Protein AF-S7XID0-F1 (afdb_monomer)

Structure (mmCIF, N/CA/C/O backbone):
data_AF-S7XID0-F1
#
_entry.id   AF-S7XID0-F1
#
loop_
_atom_site.group_PDB
_atom_site.id
_atom_site.type_symbol
_atom_site.label_atom_id
_atom_site.label_alt_id
_atom_site.label_comp_id
_atom_site.label_asym_id
_atom_site.label_entity_id
_atom_site.label_seq_id
_atom_site.pdbx_PDB_ins_code
_atom_site.Cartn_x
_atom_site.Cartn_y
_atom_site.Cartn_z
_atom_site.occupancy
_atom_site.B_iso_or_equiv
_atom_site.auth_seq_id
_atom_site.auth_comp_id
_atom_site.auth_asym_id
_atom_site.auth_atom_id
_atom_site.pdbx_PDB_model_num
ATOM 1 N N . MET A 1 1 ? 42.075 35.039 -41.424 1.00 35.56 1 MET A N 1
ATOM 2 C CA . MET A 1 1 ? 41.811 33.817 -42.216 1.00 35.56 1 MET A CA 1
ATOM 3 C C . MET A 1 1 ? 42.740 32.713 -41.733 1.00 35.56 1 MET A C 1
ATOM 5 O O . MET A 1 1 ? 43.885 32.978 -41.406 1.00 35.56 1 MET A O 1
ATOM 9 N N . THR A 1 2 ? 42.174 31.525 -41.576 1.00 34.19 2 THR A N 1
ATOM 10 C CA . THR A 1 2 ? 42.596 30.349 -40.798 1.00 34.19 2 THR A CA 1
ATOM 11 C C . THR A 1 2 ? 44.026 29.846 -41.037 1.00 34.19 2 THR A C 1
ATOM 13 O O . THR A 1 2 ? 44.389 29.474 -42.152 1.00 34.19 2 THR A O 1
ATOM 16 N N . ILE A 1 3 ? 44.797 29.725 -39.951 1.00 37.00 3 ILE A N 1
ATOM 17 C CA . ILE A 1 3 ? 46.069 28.993 -39.910 1.00 37.00 3 ILE A CA 1
ATOM 18 C C . ILE A 1 3 ? 45.738 27.494 -39.869 1.00 37.00 3 ILE A C 1
ATOM 20 O O . ILE A 1 3 ? 45.161 26.999 -38.902 1.00 37.00 3 ILE A O 1
ATOM 24 N N . LYS A 1 4 ? 46.074 26.762 -40.937 1.00 39.66 4 LYS A N 1
ATOM 25 C CA . LYS A 1 4 ? 45.978 25.295 -40.982 1.00 39.66 4 LYS A CA 1
ATOM 26 C C . LYS A 1 4 ? 47.056 24.700 -40.077 1.00 39.66 4 LYS A C 1
ATOM 28 O O . LYS A 1 4 ? 48.211 24.605 -40.488 1.00 39.66 4 LYS A O 1
ATOM 33 N N . ILE A 1 5 ? 46.689 24.265 -38.873 1.00 42.84 5 ILE A N 1
ATOM 34 C CA . ILE A 1 5 ? 47.606 23.487 -38.037 1.00 42.84 5 ILE A CA 1
ATOM 35 C C . ILE A 1 5 ? 47.526 22.024 -38.471 1.00 42.84 5 ILE A C 1
ATOM 37 O O . ILE A 1 5 ? 46.534 21.323 -38.286 1.00 42.84 5 ILE A O 1
ATOM 41 N N . LYS A 1 6 ? 48.598 21.598 -39.134 1.00 47.31 6 LYS A N 1
ATOM 42 C CA . LYS A 1 6 ? 48.844 20.243 -39.612 1.00 47.31 6 LYS A CA 1
ATOM 43 C C . LYS A 1 6 ? 49.297 19.411 -38.412 1.00 47.31 6 LYS A C 1
ATOM 45 O O . LYS A 1 6 ? 50.489 19.364 -38.123 1.00 47.31 6 LYS A O 1
ATOM 50 N N . TYR A 1 7 ? 48.375 18.763 -37.705 1.00 41.59 7 TYR A N 1
ATOM 51 C CA . TYR A 1 7 ? 48.766 17.800 -36.673 1.00 41.59 7 TYR A CA 1
ATOM 52 C C . TYR A 1 7 ? 49.198 16.496 -37.342 1.00 41.59 7 TYR A C 1
ATOM 54 O O . TYR A 1 7 ? 48.435 15.562 -37.563 1.00 41.59 7 TYR A O 1
ATOM 62 N N . LYS A 1 8 ? 50.466 16.514 -37.745 1.00 44.22 8 LYS A N 1
ATOM 63 C CA . LYS A 1 8 ? 51.297 15.357 -38.044 1.00 44.22 8 LYS A CA 1
ATOM 64 C C . LYS A 1 8 ? 51.353 14.504 -36.773 1.00 44.22 8 LYS A C 1
ATOM 66 O O . LYS A 1 8 ? 51.593 15.055 -35.703 1.00 44.22 8 LYS A O 1
ATOM 71 N N . ASN A 1 9 ? 51.124 13.200 -36.923 1.00 48.78 9 ASN A N 1
ATOM 72 C CA . ASN A 1 9 ? 51.322 12.149 -35.922 1.00 48.78 9 ASN A CA 1
ATOM 73 C C . ASN A 1 9 ? 52.368 12.523 -34.861 1.00 48.78 9 ASN A C 1
ATOM 75 O O . ASN A 1 9 ? 53.567 12.476 -35.132 1.00 48.78 9 ASN A O 1
ATOM 79 N N . LEU A 1 10 ? 51.905 12.865 -33.661 1.00 40.12 10 LEU A N 1
ATOM 80 C CA . LEU A 1 10 ? 52.737 12.925 -32.473 1.00 40.12 10 LEU A CA 1
ATOM 81 C C . LEU A 1 10 ? 52.089 12.007 -31.445 1.00 40.12 10 LEU A C 1
ATOM 83 O O . LEU A 1 10 ? 50.978 12.248 -30.978 1.00 40.12 10 LEU A O 1
ATOM 87 N N . LEU A 1 11 ? 52.784 10.905 -31.189 1.00 49.25 11 LEU A N 1
ATOM 88 C CA . LEU A 1 11 ? 52.483 9.910 -30.176 1.00 49.25 11 LEU A CA 1
ATOM 89 C C . LEU A 1 11 ? 52.381 10.605 -28.811 1.00 49.25 11 LEU A C 1
ATOM 91 O O . LEU A 1 11 ? 53.391 10.831 -28.152 1.00 49.25 11 LEU A O 1
ATOM 95 N N . LEU A 1 12 ? 51.167 10.937 -28.374 1.00 38.25 12 LEU A N 1
ATOM 96 C CA . LEU A 1 12 ? 50.888 11.119 -26.955 1.00 38.25 12 LEU A CA 1
ATOM 97 C C . LEU A 1 12 ? 50.538 9.740 -26.395 1.00 38.25 12 LEU A C 1
ATOM 99 O O . LEU A 1 12 ? 49.384 9.325 -26.382 1.00 38.25 12 LEU A O 1
ATOM 103 N N . SER A 1 13 ? 51.561 9.009 -25.955 1.00 48.44 13 SER A N 1
ATOM 104 C CA . SER A 1 13 ? 51.388 7.868 -25.061 1.00 48.44 13 SER A CA 1
ATOM 105 C C . SER A 1 13 ? 51.033 8.395 -23.669 1.00 48.44 13 SER A C 1
ATOM 107 O O . SER A 1 13 ? 51.881 8.468 -22.779 1.00 48.44 13 SER A O 1
ATOM 109 N N . THR A 1 14 ? 49.785 8.813 -23.472 1.00 43.38 14 THR A N 1
ATOM 110 C CA . THR A 1 14 ? 49.234 8.926 -22.123 1.00 43.38 14 THR A CA 1
ATOM 111 C C . THR A 1 14 ? 48.776 7.523 -21.699 1.00 43.38 14 THR A C 1
ATOM 113 O O . THR A 1 14 ? 48.067 6.849 -22.449 1.00 43.38 14 THR A O 1
ATOM 116 N N . PRO A 1 15 ? 49.172 7.022 -20.514 1.00 48.84 15 PRO A N 1
ATOM 117 C CA . PRO A 1 15 ? 48.877 5.659 -20.043 1.00 48.84 15 PRO A CA 1
ATOM 118 C C . PRO A 1 15 ? 47.400 5.452 -19.646 1.00 48.84 15 PRO A C 1
ATOM 120 O O . PRO A 1 15 ? 47.083 4.633 -18.788 1.00 48.84 15 PRO A O 1
ATOM 123 N N . MET A 1 16 ? 46.484 6.210 -20.250 1.00 48.53 16 MET A N 1
ATOM 124 C CA . MET A 1 16 ? 45.072 6.278 -19.882 1.00 48.53 16 MET A CA 1
ATOM 125 C C . MET A 1 16 ? 44.129 5.988 -21.061 1.00 48.53 16 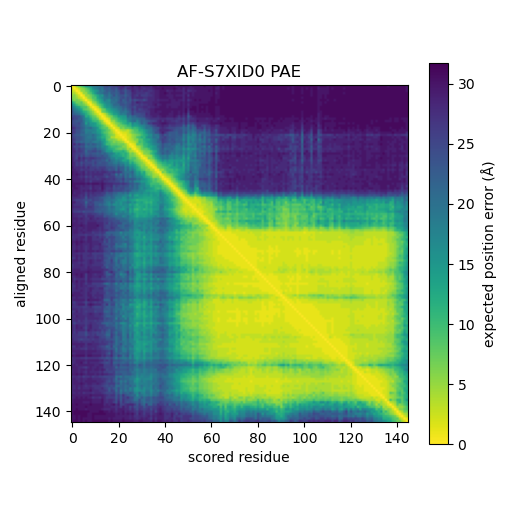MET A C 1
ATOM 127 O O . MET A 1 16 ? 42.954 6.318 -20.982 1.00 48.53 16 MET A O 1
ATOM 131 N N . ASP A 1 17 ? 44.613 5.348 -22.132 1.00 52.75 17 ASP A N 1
ATOM 132 C CA . ASP A 1 17 ? 43.786 5.029 -23.315 1.00 52.75 17 ASP A CA 1
ATOM 133 C C . ASP A 1 17 ? 43.552 3.521 -23.546 1.00 52.75 17 ASP A C 1
ATOM 135 O O . ASP A 1 17 ? 42.817 3.101 -24.441 1.00 52.75 17 ASP A O 1
ATOM 139 N N . LEU A 1 18 ? 44.111 2.658 -22.690 1.00 51.97 18 LEU A N 1
ATOM 140 C CA . LEU A 1 18 ? 43.911 1.207 -22.801 1.00 51.97 18 LEU A CA 1
ATOM 141 C C . LEU A 1 18 ? 42.522 0.749 -22.322 1.00 51.97 18 LEU A C 1
ATOM 143 O O . LEU A 1 18 ? 42.039 -0.309 -22.728 1.00 51.97 18 LEU A O 1
ATOM 147 N N . ASN A 1 19 ? 41.860 1.545 -21.478 1.00 52.88 19 ASN A N 1
ATOM 148 C CA . ASN A 1 19 ? 40.625 1.139 -20.805 1.00 52.88 19 ASN A CA 1
ATOM 149 C C . ASN A 1 19 ? 39.350 1.469 -21.605 1.00 52.88 19 ASN A C 1
ATOM 151 O O . ASN A 1 19 ? 38.291 0.912 -21.332 1.00 52.88 19 ASN A O 1
ATOM 155 N N . LEU A 1 20 ? 39.438 2.309 -22.645 1.00 51.81 20 LEU A N 1
ATOM 156 C CA . LEU A 1 20 ? 38.294 2.589 -23.521 1.00 51.81 20 LEU A CA 1
ATOM 157 C C . LEU A 1 20 ? 38.203 1.600 -24.692 1.00 51.81 20 LEU A C 1
ATOM 159 O O . LEU A 1 20 ? 37.106 1.202 -25.074 1.00 51.81 20 LEU A O 1
ATOM 163 N N . SER A 1 21 ? 39.342 1.121 -25.203 1.00 55.72 21 SER A N 1
ATOM 164 C CA . SER A 1 21 ? 39.412 0.050 -26.214 1.00 55.72 21 SER A CA 1
ATOM 165 C C . SER A 1 21 ? 38.659 -1.210 -25.773 1.00 55.72 21 SER A C 1
ATOM 167 O O . SER A 1 21 ? 37.920 -1.801 -26.559 1.00 55.72 21 SER A O 1
ATOM 169 N N . HIS A 1 22 ? 38.780 -1.585 -24.496 1.00 54.94 22 HIS A N 1
ATOM 170 C CA . HIS A 1 22 ? 38.050 -2.711 -23.913 1.00 54.94 22 HIS A CA 1
ATOM 171 C C . HIS A 1 22 ? 36.523 -2.491 -23.930 1.00 54.94 22 HIS A C 1
ATOM 173 O O . HIS A 1 22 ? 35.777 -3.383 -24.333 1.00 54.94 22 HIS A O 1
ATOM 179 N N . TYR A 1 23 ? 36.057 -1.284 -23.586 1.00 53.09 23 TYR A N 1
ATOM 180 C CA . TYR A 1 23 ? 34.632 -0.925 -23.606 1.00 53.09 23 TYR A CA 1
ATOM 181 C C . TYR A 1 23 ? 34.064 -0.753 -25.025 1.00 53.09 23 TYR A C 1
ATOM 183 O O . TYR A 1 23 ? 32.916 -1.120 -25.268 1.00 53.09 23 TYR A O 1
ATOM 191 N N . LEU A 1 24 ? 34.862 -0.269 -25.982 1.00 55.06 24 LEU A N 1
ATOM 192 C CA . LEU A 1 24 ? 34.477 -0.132 -27.394 1.00 55.06 24 LEU A CA 1
ATOM 193 C C . LEU A 1 24 ? 34.487 -1.469 -28.158 1.00 55.06 24 LEU A C 1
ATOM 195 O O . LEU A 1 24 ? 33.776 -1.608 -29.152 1.00 55.06 24 LEU A O 1
ATOM 199 N N . LYS A 1 25 ? 35.249 -2.467 -27.687 1.00 53.44 25 LYS A N 1
ATOM 200 C CA . LYS A 1 25 ? 35.236 -3.855 -28.192 1.00 53.44 25 LYS A CA 1
ATOM 201 C C . LYS A 1 25 ? 34.111 -4.709 -27.606 1.00 53.44 25 LYS A C 1
ATOM 203 O O . LYS A 1 25 ? 33.918 -5.838 -28.053 1.00 53.44 25 LYS A O 1
ATOM 208 N N . ASN A 1 26 ? 33.362 -4.200 -26.626 1.00 55.38 26 ASN A N 1
ATOM 209 C CA . ASN A 1 26 ? 32.192 -4.895 -26.113 1.00 55.38 26 ASN A CA 1
ATOM 210 C C . ASN A 1 26 ? 31.130 -4.966 -27.220 1.00 55.38 26 ASN A C 1
ATOM 212 O O . ASN A 1 26 ? 30.473 -3.972 -27.533 1.00 55.38 26 ASN A O 1
ATOM 216 N N . SER A 1 27 ? 30.938 -6.156 -27.789 1.00 55.62 27 SER A N 1
ATOM 217 C CA . SER A 1 27 ? 29.922 -6.432 -28.812 1.00 55.62 27 SER A CA 1
ATOM 218 C C . SER A 1 27 ? 28.496 -6.093 -28.352 1.00 55.62 27 SER A C 1
ATOM 220 O O . SER A 1 27 ? 27.613 -5.888 -29.185 1.00 55.62 27 SER A O 1
ATOM 222 N N . ASN A 1 28 ? 28.274 -5.970 -27.035 1.00 50.19 28 ASN A N 1
ATOM 223 C CA . ASN A 1 28 ? 27.007 -5.540 -26.447 1.00 50.19 28 ASN A CA 1
ATOM 224 C C . ASN A 1 28 ? 26.814 -4.012 -26.427 1.00 50.19 28 ASN A C 1
ATOM 226 O O . ASN A 1 28 ? 25.688 -3.555 -26.249 1.00 50.19 28 ASN A O 1
ATOM 230 N N . PHE A 1 29 ? 27.870 -3.207 -26.598 1.00 52.50 29 PHE A N 1
ATOM 231 C CA . PHE A 1 29 ? 27.779 -1.739 -26.573 1.00 52.50 29 PHE A CA 1
ATOM 232 C C . PHE A 1 29 ? 27.387 -1.154 -27.943 1.00 52.50 29 PHE A C 1
ATOM 234 O O . PHE A 1 29 ? 26.818 -0.067 -28.024 1.00 52.50 29 PHE A O 1
ATOM 241 N N . SER A 1 30 ? 27.641 -1.887 -29.032 1.00 50.88 30 SER A N 1
ATOM 242 C CA . SER A 1 30 ? 27.557 -1.385 -30.412 1.00 50.88 30 SER A CA 1
ATOM 243 C C . SER A 1 30 ? 26.382 -1.907 -31.254 1.00 50.88 30 SER A C 1
ATOM 245 O O . SER A 1 30 ? 26.285 -1.563 -32.430 1.00 50.88 30 SER A O 1
ATOM 247 N N . LYS A 1 31 ? 25.402 -2.622 -30.684 1.00 51.78 31 LYS A N 1
ATOM 248 C CA . LYS A 1 31 ? 24.157 -2.984 -31.397 1.00 51.78 31 LYS A CA 1
ATOM 249 C C . LYS A 1 31 ? 22.944 -2.160 -30.950 1.00 51.78 31 LYS A C 1
ATOM 251 O O . LYS A 1 31 ? 21.886 -2.700 -30.647 1.00 51.78 31 LYS A O 1
ATOM 256 N N . ARG A 1 32 ? 23.020 -0.825 -31.023 1.00 47.12 32 ARG A N 1
ATOM 257 C CA . ARG A 1 32 ? 21.813 -0.080 -31.426 1.00 47.12 32 ARG A CA 1
ATOM 258 C C . ARG A 1 32 ? 21.692 -0.320 -32.923 1.00 47.12 32 ARG A C 1
ATOM 260 O O . ARG A 1 32 ? 22.316 0.409 -33.688 1.00 47.12 32 ARG A O 1
ATOM 267 N N . ILE A 1 33 ? 21.003 -1.395 -33.321 1.00 51.22 33 ILE A N 1
ATOM 268 C CA . ILE A 1 33 ? 20.793 -1.732 -34.733 1.00 51.22 33 ILE A CA 1
ATOM 269 C C . ILE A 1 33 ? 20.333 -0.453 -35.431 1.00 51.22 33 ILE A C 1
ATOM 271 O O . ILE A 1 33 ? 19.251 0.075 -35.163 1.00 51.22 33 ILE A O 1
ATOM 275 N N . LYS A 1 34 ? 21.203 0.109 -36.277 1.00 46.28 34 LYS A N 1
ATOM 276 C CA . LYS A 1 34 ? 20.775 1.113 -37.242 1.00 46.28 34 LYS A CA 1
ATOM 277 C C . LYS A 1 34 ? 19.706 0.395 -38.052 1.00 46.28 34 LYS A C 1
ATOM 279 O O . LYS A 1 34 ? 20.036 -0.595 -38.696 1.00 46.28 34 LYS A O 1
ATOM 284 N N . LYS A 1 35 ? 18.449 0.846 -37.983 1.00 47.91 35 LYS A N 1
ATOM 285 C CA . LYS A 1 35 ? 17.414 0.455 -38.948 1.00 47.91 35 LYS A CA 1
ATOM 286 C C . LYS A 1 35 ? 17.987 0.741 -40.337 1.00 47.91 35 LYS A C 1
ATOM 288 O O . LYS A 1 35 ? 17.944 1.881 -40.790 1.00 47.91 35 LYS A O 1
ATOM 293 N N . LYS A 1 36 ? 18.599 -0.252 -40.977 1.00 45.28 36 LYS A N 1
ATOM 294 C CA . LYS A 1 36 ? 18.904 -0.192 -42.398 1.00 45.28 36 LYS A CA 1
ATOM 295 C C . LYS A 1 36 ? 17.592 -0.527 -43.091 1.00 45.28 36 LYS A C 1
ATOM 297 O O . LYS A 1 36 ? 17.101 -1.641 -42.956 1.00 45.28 36 LYS A O 1
ATOM 302 N N . LYS A 1 37 ? 17.000 0.460 -43.765 1.00 43.44 37 LYS A N 1
ATOM 303 C CA . LYS A 1 37 ? 16.077 0.167 -44.862 1.00 43.44 37 LYS A CA 1
ATOM 304 C C . LYS A 1 37 ? 16.923 -0.482 -45.957 1.00 43.44 37 LYS A C 1
ATOM 306 O O . LYS A 1 37 ? 17.925 0.104 -46.357 1.00 43.44 37 LYS A O 1
ATOM 311 N N . SER A 1 38 ? 16.561 -1.687 -46.367 1.00 51.59 38 SER A N 1
ATOM 312 C CA . SER A 1 38 ? 16.893 -2.211 -47.690 1.00 51.59 38 SER A CA 1
ATOM 313 C C . SER A 1 38 ? 16.252 -1.300 -48.744 1.00 51.59 38 SER A C 1
ATOM 315 O O . SER A 1 38 ? 15.188 -0.720 -48.504 1.00 51.59 38 SER A O 1
ATOM 317 N N . GLU A 1 39 ? 16.920 -1.132 -49.881 1.00 59.31 39 GLU A N 1
ATOM 318 C CA . GLU A 1 39 ? 16.455 -0.279 -50.984 1.00 59.31 39 GLU A CA 1
ATOM 319 C C . GLU A 1 39 ? 15.164 -0.832 -51.627 1.00 59.31 39 GLU A C 1
ATOM 321 O O . GLU A 1 39 ? 14.356 -0.058 -52.129 1.00 59.31 39 GLU A O 1
ATOM 326 N N . ASP A 1 40 ? 14.887 -2.129 -51.443 1.00 63.09 40 ASP A N 1
ATOM 327 C CA . ASP A 1 40 ? 13.746 -2.846 -52.032 1.00 63.09 40 ASP A CA 1
ATOM 328 C C . ASP A 1 40 ? 12.529 -2.999 -51.096 1.00 63.09 40 ASP A C 1
ATOM 330 O O . ASP A 1 40 ? 11.560 -3.682 -51.415 1.00 63.09 40 ASP A O 1
ATOM 334 N N . GLY A 1 41 ? 12.550 -2.390 -49.905 1.00 57.12 41 GLY A N 1
ATOM 335 C CA . GLY A 1 41 ? 11.407 -2.395 -48.979 1.00 57.12 41 GLY A CA 1
ATOM 336 C C . GLY A 1 41 ? 11.116 -3.724 -48.263 1.00 57.12 41 GLY A C 1
ATOM 337 O O . GLY A 1 41 ? 10.278 -3.740 -47.357 1.00 57.12 41 GLY A O 1
ATOM 338 N N . GLU A 1 42 ? 11.819 -4.814 -48.580 1.00 57.44 42 GLU A N 1
ATOM 339 C CA . GLU A 1 42 ? 11.674 -6.081 -47.861 1.00 57.44 42 GLU A CA 1
ATOM 340 C C . GLU A 1 42 ? 12.343 -6.039 -46.483 1.00 57.44 42 GLU A C 1
ATOM 342 O O . GLU A 1 42 ? 13.531 -5.743 -46.318 1.00 57.44 42 GLU A O 1
ATOM 347 N N . ARG A 1 43 ? 11.547 -6.348 -45.459 1.00 52.38 43 ARG A N 1
ATOM 348 C CA . ARG A 1 43 ? 11.962 -6.391 -44.059 1.00 52.38 43 ARG A CA 1
ATOM 349 C C . ARG A 1 43 ? 12.853 -7.615 -43.836 1.00 52.38 43 ARG A C 1
ATOM 351 O O . ARG A 1 43 ? 12.344 -8.727 -43.7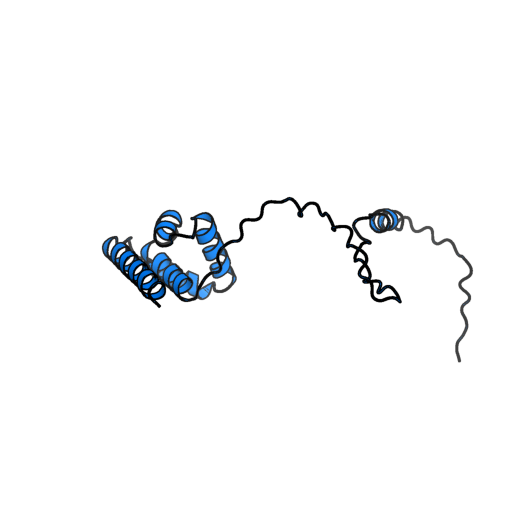36 1.00 52.38 43 ARG A O 1
ATOM 358 N N . LEU A 1 44 ? 14.166 -7.403 -43.726 1.00 56.06 44 LEU A N 1
ATOM 359 C CA . LEU A 1 44 ? 15.099 -8.416 -43.220 1.00 56.06 44 LEU A CA 1
ATOM 360 C C . LEU A 1 44 ? 14.561 -8.953 -41.886 1.00 56.06 44 LEU A C 1
ATOM 362 O O . LEU A 1 44 ? 14.265 -8.163 -40.988 1.00 56.06 44 LEU A O 1
ATOM 366 N N . LEU A 1 45 ? 14.392 -10.274 -41.791 1.00 52.19 45 LEU A N 1
ATOM 367 C CA . LEU A 1 45 ? 13.961 -10.957 -40.573 1.00 52.19 45 LEU A CA 1
ATOM 368 C C . LEU A 1 45 ? 14.921 -10.566 -39.445 1.00 52.19 45 LEU A C 1
ATOM 370 O O . LEU A 1 45 ? 16.112 -10.865 -39.503 1.00 52.19 45 LEU A O 1
ATOM 374 N N . ASP A 1 46 ? 14.395 -9.819 -38.474 1.00 59.09 46 ASP A N 1
ATOM 375 C CA . ASP A 1 46 ? 15.141 -9.308 -37.332 1.00 59.09 46 ASP A CA 1
ATOM 376 C C . ASP A 1 46 ? 15.827 -10.499 -36.628 1.00 59.09 46 ASP A C 1
ATOM 378 O O . ASP A 1 46 ? 15.140 -11.370 -36.095 1.00 59.09 46 ASP A O 1
ATOM 382 N N . GLU A 1 47 ? 17.168 -10.562 -36.609 1.00 66.81 47 GLU A N 1
ATOM 383 C CA . GLU A 1 47 ? 17.868 -11.416 -35.640 1.00 66.81 47 GLU A CA 1
ATOM 384 C C . GLU A 1 47 ? 17.360 -10.993 -34.253 1.00 66.81 47 GLU A C 1
ATOM 386 O O . GLU A 1 47 ? 17.631 -9.868 -33.817 1.00 66.81 47 GLU A O 1
ATOM 391 N N . GLU A 1 48 ? 16.563 -11.841 -33.589 1.00 71.69 48 GLU A N 1
ATOM 392 C CA . GLU A 1 48 ? 15.986 -11.511 -32.285 1.00 71.69 48 GLU A CA 1
ATOM 393 C C . GLU A 1 48 ? 17.109 -11.079 -31.337 1.00 71.69 48 GLU A C 1
ATOM 395 O O . GLU A 1 48 ? 18.040 -11.831 -31.040 1.00 71.69 48 GLU A O 1
ATOM 400 N N . ILE A 1 49 ? 17.047 -9.830 -30.868 1.00 75.50 49 ILE A N 1
ATOM 401 C CA . ILE A 1 49 ? 18.058 -9.283 -29.965 1.00 75.50 49 ILE A CA 1
ATOM 402 C C . ILE A 1 49 ? 17.880 -9.950 -28.597 1.00 75.50 49 ILE A C 1
ATOM 404 O O . ILE A 1 49 ? 17.117 -9.489 -27.745 1.00 75.50 49 ILE A O 1
ATOM 408 N N . ILE A 1 50 ? 18.614 -11.039 -28.377 1.00 80.75 50 ILE A N 1
ATOM 409 C CA . ILE A 1 50 ? 18.631 -11.769 -27.114 1.00 80.75 50 ILE A CA 1
ATOM 410 C C . ILE A 1 50 ? 19.593 -11.067 -26.147 1.00 80.75 50 ILE A C 1
ATOM 412 O O . ILE A 1 50 ? 20.810 -11.196 -26.212 1.00 80.75 50 ILE A O 1
ATOM 416 N N . THR A 1 51 ? 19.032 -10.316 -25.203 1.00 85.62 51 THR A N 1
ATOM 417 C CA . THR A 1 51 ? 19.737 -9.831 -24.003 1.00 85.62 51 THR A CA 1
ATOM 418 C C . THR A 1 51 ? 19.631 -10.829 -22.843 1.00 85.62 51 THR A C 1
ATOM 420 O O . THR A 1 51 ? 18.753 -11.695 -22.836 1.00 85.62 51 THR A O 1
ATOM 423 N N . SER A 1 52 ? 20.430 -10.640 -21.786 1.00 85.56 52 SER A N 1
ATOM 424 C CA . SER A 1 52 ? 20.334 -11.409 -20.527 1.00 85.56 52 SER A CA 1
ATOM 425 C C . SER A 1 52 ? 18.948 -11.370 -19.863 1.00 85.56 52 SER A C 1
ATOM 427 O O . SER A 1 52 ? 18.631 -12.201 -19.016 1.00 85.56 52 SER A O 1
ATOM 429 N N . HIS A 1 53 ? 18.097 -10.414 -20.246 1.00 82.56 53 HIS A N 1
ATOM 430 C CA . HIS A 1 53 ? 16.748 -10.261 -19.714 1.00 82.56 53 HIS A CA 1
ATOM 431 C C . HIS A 1 53 ? 15.655 -10.909 -20.572 1.00 82.56 53 HIS A C 1
ATOM 433 O O . HIS A 1 53 ? 14.513 -10.955 -20.118 1.00 82.56 53 HIS A O 1
ATOM 439 N N . THR A 1 54 ? 15.975 -11.394 -21.774 1.00 84.88 54 THR A N 1
ATOM 440 C CA . THR A 1 54 ? 14.996 -11.880 -22.769 1.00 84.88 54 THR A CA 1
ATOM 441 C C . THR A 1 54 ? 14.220 -13.086 -22.256 1.00 84.88 54 THR A C 1
ATOM 443 O O . THR A 1 54 ? 12.997 -13.104 -22.301 1.00 84.88 54 THR A O 1
ATOM 446 N N . PHE A 1 55 ? 14.918 -14.045 -21.646 1.00 85.19 55 PHE A N 1
ATOM 447 C CA . PHE A 1 55 ? 14.304 -15.245 -21.069 1.00 85.19 55 PHE A CA 1
ATOM 448 C C . PHE A 1 55 ? 13.849 -15.057 -19.615 1.00 85.19 55 PHE A C 1
ATOM 450 O O . PHE A 1 55 ? 13.337 -15.984 -18.982 1.00 85.19 55 PHE A O 1
ATOM 457 N N . ARG A 1 56 ? 14.040 -13.863 -19.035 1.00 87.56 56 ARG A N 1
ATOM 458 C CA . ARG A 1 56 ? 13.698 -13.623 -17.633 1.00 87.56 56 ARG A CA 1
ATOM 459 C C . ARG A 1 56 ? 12.185 -13.491 -17.494 1.00 87.56 56 ARG A C 1
ATOM 461 O O . ARG A 1 56 ? 11.596 -12.505 -17.932 1.00 87.56 56 ARG A O 1
ATOM 468 N N . LYS A 1 57 ? 11.566 -14.440 -16.788 1.00 82.75 57 LYS A N 1
ATOM 469 C CA . LYS A 1 57 ? 10.144 -14.381 -16.421 1.00 82.75 57 LYS A CA 1
ATOM 470 C C . LYS A 1 57 ? 9.881 -13.121 -15.587 1.00 82.75 57 LYS A C 1
ATOM 472 O O . LYS A 1 57 ? 10.310 -13.020 -14.438 1.00 82.75 57 LYS A O 1
ATOM 477 N N . ARG A 1 58 ? 9.191 -12.139 -16.170 1.00 80.62 58 ARG A N 1
ATOM 478 C CA . ARG A 1 58 ? 8.697 -10.949 -15.466 1.00 80.62 58 ARG A CA 1
ATOM 479 C C . ARG A 1 58 ? 7.205 -11.126 -15.240 1.00 80.62 58 ARG A C 1
ATOM 481 O O . ARG A 1 58 ? 6.451 -11.251 -16.200 1.00 80.62 58 ARG A O 1
ATOM 488 N N . ALA A 1 59 ? 6.777 -11.101 -13.985 1.00 77.44 59 ALA A N 1
ATOM 489 C CA . ALA A 1 59 ? 5.357 -10.989 -13.694 1.00 77.44 59 ALA A CA 1
ATOM 490 C C . ALA A 1 59 ? 4.869 -9.616 -14.186 1.00 77.44 59 ALA A C 1
ATOM 492 O O . ALA A 1 59 ? 5.411 -8.581 -13.786 1.00 77.44 59 ALA A O 1
ATOM 493 N N . LYS A 1 60 ? 3.864 -9.599 -15.068 1.00 76.19 60 LYS A N 1
ATOM 494 C CA . LYS A 1 60 ? 3.113 -8.373 -15.355 1.00 76.19 60 LYS A CA 1
ATOM 495 C C . LYS A 1 60 ? 2.308 -8.050 -14.103 1.00 76.19 60 LYS A C 1
ATOM 497 O O . LYS A 1 60 ? 1.376 -8.769 -13.762 1.00 76.19 60 LYS A O 1
ATOM 502 N N . PHE A 1 61 ? 2.706 -7.006 -13.385 1.00 79.44 61 PHE A N 1
ATOM 503 C CA . PHE A 1 61 ? 1.959 -6.574 -12.211 1.00 79.44 61 PHE A CA 1
ATOM 504 C C . PHE A 1 61 ? 0.748 -5.742 -12.644 1.00 79.44 61 PHE A C 1
ATOM 506 O O . PHE A 1 61 ? 0.912 -4.849 -13.481 1.00 79.44 61 PHE A O 1
ATOM 513 N N . PRO A 1 62 ? -0.442 -5.986 -12.069 1.00 82.94 62 PRO A N 1
ATOM 514 C CA . PRO A 1 62 ? -1.619 -5.185 -12.367 1.00 82.94 62 PRO A CA 1
ATOM 515 C C . PRO A 1 62 ? -1.374 -3.727 -11.967 1.00 82.94 62 PRO A C 1
ATOM 517 O O . PRO A 1 62 ? -0.806 -3.443 -10.904 1.00 82.94 62 PRO A O 1
ATOM 520 N N . ARG A 1 63 ? -1.798 -2.795 -12.829 1.00 89.19 63 ARG A N 1
ATOM 521 C CA . ARG A 1 63 ? -1.737 -1.355 -12.552 1.00 89.19 63 ARG A CA 1
ATOM 522 C C . ARG A 1 63 ? -2.604 -1.033 -11.327 1.00 89.19 63 ARG A C 1
ATOM 524 O O . ARG A 1 63 ? -3.547 -1.758 -11.039 1.00 89.19 63 ARG A O 1
ATOM 531 N N . TRP A 1 64 ? -2.247 0.024 -10.599 1.00 92.44 64 TRP A N 1
ATOM 532 C CA . TRP A 1 64 ? -3.085 0.570 -9.531 1.00 92.44 64 TRP A CA 1
ATOM 533 C C . TRP A 1 64 ? -4.185 1.432 -10.147 1.00 92.44 64 TRP A C 1
ATOM 535 O O . TRP A 1 64 ? -3.855 2.411 -10.823 1.00 92.44 64 TRP A O 1
ATOM 545 N N . THR A 1 65 ? -5.447 1.068 -9.938 1.00 92.38 65 THR A N 1
ATOM 546 C CA . THR A 1 65 ? -6.591 1.919 -10.297 1.00 92.38 65 THR A CA 1
ATOM 547 C C . THR A 1 65 ? -6.778 3.032 -9.264 1.00 92.38 65 THR A C 1
ATOM 549 O O . THR A 1 65 ? -6.172 3.019 -8.190 1.00 92.38 65 THR A O 1
ATOM 552 N N . ILE A 1 66 ? -7.613 4.023 -9.585 1.00 91.81 66 ILE A N 1
ATOM 553 C CA . ILE A 1 66 ? -7.943 5.116 -8.659 1.00 91.81 66 ILE A CA 1
ATOM 554 C C . ILE A 1 66 ? -8.681 4.557 -7.432 1.00 91.81 66 ILE A C 1
ATOM 556 O O . ILE A 1 66 ? -8.304 4.867 -6.304 1.00 91.81 66 ILE A O 1
ATOM 560 N N . THR A 1 67 ? -9.634 3.644 -7.644 1.00 91.06 67 THR A N 1
ATOM 561 C CA . THR A 1 67 ? -10.398 2.982 -6.575 1.00 91.06 67 THR A CA 1
ATOM 562 C C . THR A 1 67 ? -9.506 2.147 -5.653 1.00 91.0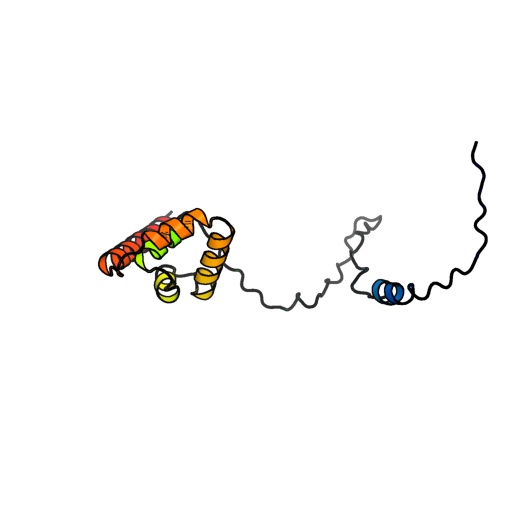6 67 THR A C 1
ATOM 564 O O . THR A 1 67 ? -9.612 2.254 -4.431 1.00 91.06 67 THR A O 1
ATOM 567 N N . GLU A 1 68 ? -8.569 1.374 -6.214 1.00 92.62 68 GLU A N 1
ATOM 568 C CA . GLU A 1 68 ? -7.574 0.614 -5.444 1.00 92.62 68 GLU A CA 1
ATOM 569 C C . GLU A 1 68 ? -6.638 1.539 -4.652 1.00 92.62 68 GLU A C 1
ATOM 571 O O . GLU A 1 68 ? -6.186 1.201 -3.559 1.00 92.62 68 GLU A O 1
ATOM 576 N N . ASN A 1 69 ? -6.313 2.709 -5.204 1.00 94.69 69 ASN A N 1
ATOM 577 C CA . ASN A 1 69 ? -5.445 3.680 -4.551 1.00 94.69 69 ASN A CA 1
ATOM 578 C C . ASN A 1 69 ? -6.131 4.328 -3.341 1.00 94.69 69 ASN A C 1
ATOM 580 O O . ASN A 1 69 ? -5.506 4.489 -2.298 1.00 94.69 69 ASN A O 1
ATOM 584 N N . GLU A 1 70 ? -7.413 4.668 -3.462 1.00 94.06 70 GLU A N 1
ATOM 585 C CA . GLU A 1 70 ? -8.230 5.149 -2.344 1.00 94.06 70 GLU A CA 1
ATOM 586 C C . GLU A 1 70 ? -8.405 4.069 -1.273 1.00 94.06 70 GLU A C 1
ATOM 588 O O . GLU A 1 70 ? -8.212 4.351 -0.089 1.00 94.06 70 GLU A O 1
ATOM 593 N N . LEU A 1 71 ? -8.663 2.819 -1.687 1.00 94.44 71 LEU A N 1
ATOM 594 C CA . LEU A 1 71 ? -8.731 1.673 -0.775 1.00 94.44 71 LEU A CA 1
ATOM 595 C C . LEU A 1 71 ? -7.446 1.543 0.030 1.00 94.44 71 LEU A C 1
ATOM 597 O O . LEU A 1 71 ? -7.492 1.361 1.239 1.00 94.44 71 LEU A O 1
ATOM 601 N N . PHE A 1 72 ? -6.301 1.655 -0.642 1.00 95.69 72 PHE A N 1
ATOM 602 C CA . PHE A 1 72 ? -5.002 1.534 -0.002 1.00 95.69 72 PHE A CA 1
ATOM 603 C C . PHE A 1 72 ? -4.814 2.566 1.118 1.00 95.69 72 PHE A C 1
ATOM 605 O O . PHE A 1 72 ? -4.363 2.194 2.197 1.00 95.69 72 PHE A O 1
ATOM 612 N N . PHE A 1 73 ? -5.184 3.833 0.902 1.00 95.31 73 PHE A N 1
ATOM 613 C CA . PHE A 1 73 ? -5.066 4.855 1.947 1.00 95.31 73 PHE A CA 1
ATOM 614 C C . PHE A 1 73 ? -6.051 4.626 3.102 1.00 95.31 73 PHE A C 1
ATOM 616 O O . PHE A 1 73 ? -5.640 4.705 4.256 1.00 95.31 73 PHE A O 1
ATOM 623 N N . ASN A 1 74 ? -7.301 4.257 2.808 1.00 94.38 74 ASN A N 1
ATOM 624 C CA . ASN A 1 74 ? -8.294 3.927 3.839 1.00 94.38 74 ASN A CA 1
ATOM 625 C C . ASN A 1 74 ? -7.865 2.707 4.671 1.00 94.38 74 ASN A C 1
ATOM 627 O O . ASN A 1 74 ? -8.004 2.683 5.891 1.00 94.38 74 ASN A O 1
ATOM 631 N N . ALA A 1 75 ? -7.301 1.691 4.017 1.00 95.06 75 ALA A N 1
AT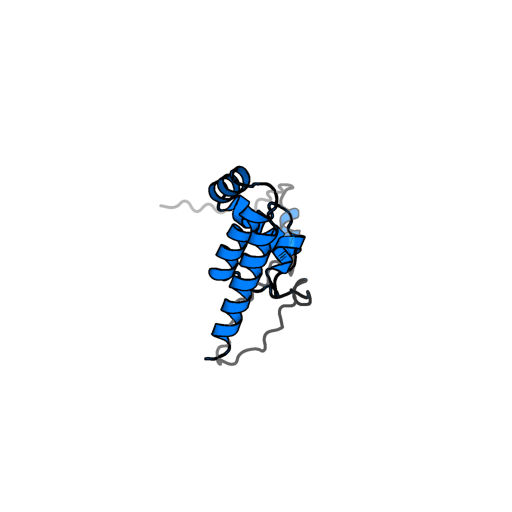OM 632 C CA . ALA A 1 75 ? -6.764 0.511 4.679 1.00 95.06 75 ALA A CA 1
ATOM 633 C C . ALA A 1 75 ? -5.552 0.855 5.553 1.00 95.06 75 ALA A C 1
ATOM 635 O O . ALA A 1 75 ? -5.413 0.313 6.645 1.00 95.06 75 ALA A O 1
ATOM 636 N N . LEU A 1 76 ? -4.694 1.772 5.100 1.00 95.25 76 LEU A N 1
ATOM 637 C CA . LEU A 1 76 ? -3.531 2.236 5.855 1.00 95.25 76 LEU A CA 1
ATOM 638 C C . LEU A 1 76 ? -3.938 2.986 7.135 1.00 95.25 76 LEU A C 1
ATOM 640 O O . LEU A 1 76 ? -3.282 2.826 8.159 1.00 95.25 76 LEU A O 1
ATOM 644 N N . GLU A 1 77 ? -5.030 3.756 7.098 1.00 94.06 77 GLU A N 1
ATOM 645 C CA . GLU A 1 77 ? -5.587 4.437 8.278 1.00 94.06 77 GLU A CA 1
ATOM 646 C C . GLU A 1 77 ? -6.113 3.459 9.343 1.00 94.06 77 GLU A C 1
ATOM 648 O O . GLU A 1 77 ? -5.988 3.734 10.535 1.00 94.06 77 GLU A O 1
ATOM 653 N N . ILE A 1 78 ? -6.679 2.317 8.932 1.00 93.62 78 ILE A N 1
ATOM 654 C CA . ILE A 1 78 ? -7.264 1.319 9.847 1.00 93.62 78 ILE A CA 1
ATOM 655 C C . ILE A 1 78 ? -6.214 0.314 10.338 1.00 93.62 78 ILE A C 1
ATOM 657 O O . ILE A 1 78 ? -6.148 0.010 11.526 1.00 93.62 78 ILE A O 1
ATOM 661 N N . CYS A 1 79 ? -5.418 -0.242 9.422 1.00 93.75 79 CYS A N 1
ATOM 662 C CA . CYS A 1 79 ? -4.489 -1.341 9.694 1.00 93.75 79 CYS A CA 1
ATOM 663 C C . CYS A 1 79 ? -3.080 -0.872 10.077 1.00 93.75 79 CYS A C 1
ATOM 665 O O . CYS A 1 79 ? -2.297 -1.658 10.607 1.00 93.75 79 CYS A O 1
ATOM 667 N N . GLY A 1 80 ? -2.707 0.366 9.745 1.00 92.00 80 GLY A N 1
ATOM 668 C CA . GLY A 1 80 ? -1.331 0.835 9.866 1.00 92.00 80 GLY A CA 1
ATOM 669 C C . GLY A 1 80 ? -0.373 0.097 8.925 1.00 92.00 80 GLY A C 1
ATOM 670 O O . GLY A 1 80 ? -0.663 -0.097 7.747 1.00 92.00 80 GLY A O 1
ATOM 671 N N . LEU A 1 81 ? 0.797 -0.313 9.427 1.00 93.69 81 LEU A N 1
ATOM 672 C CA . LEU A 1 81 ? 1.868 -0.922 8.618 1.00 93.69 81 LEU A CA 1
ATOM 673 C C . LEU A 1 81 ? 1.747 -2.449 8.447 1.00 93.69 81 LEU A C 1
ATOM 675 O O . LEU A 1 81 ? 2.654 -3.091 7.905 1.00 93.69 81 LEU A O 1
ATOM 679 N N . GLU A 1 82 ? 0.611 -3.034 8.830 1.00 95.50 82 GLU A N 1
ATOM 680 C CA . GLU A 1 82 ? 0.333 -4.461 8.660 1.00 95.50 82 GLU A CA 1
ATOM 681 C C . GLU A 1 82 ? -0.052 -4.805 7.211 1.00 95.50 82 GLU A C 1
ATOM 683 O O . GLU A 1 82 ? -1.209 -5.004 6.843 1.00 95.50 82 GLU A O 1
ATOM 688 N N . PHE A 1 83 ? 0.961 -4.901 6.344 1.00 96.38 83 PHE A N 1
ATOM 689 C CA . PHE A 1 83 ? 0.772 -5.128 4.904 1.00 96.38 83 PHE A CA 1
ATOM 690 C C . PHE A 1 83 ? 0.141 -6.478 4.546 1.00 96.38 83 PHE A C 1
ATOM 692 O O . PHE A 1 83 ? -0.388 -6.620 3.444 1.00 96.38 83 PHE A O 1
ATOM 699 N N . THR A 1 84 ? 0.244 -7.479 5.424 1.00 96.31 84 THR A N 1
ATOM 700 C CA . THR A 1 84 ? -0.422 -8.774 5.226 1.00 96.31 84 THR A CA 1
ATOM 701 C C . THR A 1 84 ? -1.934 -8.586 5.296 1.00 96.31 84 THR A C 1
ATOM 703 O O . THR A 1 84 ? -2.642 -8.968 4.370 1.00 96.31 84 THR A O 1
ATOM 706 N N . LEU A 1 85 ? -2.404 -7.879 6.324 1.00 94.44 85 LEU A N 1
ATOM 707 C CA . LEU A 1 85 ? -3.818 -7.604 6.542 1.00 94.44 85 LEU A CA 1
ATOM 708 C C . LEU A 1 85 ? -4.408 -6.712 5.445 1.00 94.44 85 LEU A C 1
ATOM 710 O O . LEU A 1 85 ? -5.506 -6.959 4.947 1.00 94.44 85 LEU A O 1
ATOM 714 N N . ILE A 1 86 ? -3.646 -5.705 5.010 1.00 95.81 86 ILE A N 1
ATOM 715 C CA . ILE A 1 86 ? -4.043 -4.860 3.880 1.00 95.81 86 ILE A CA 1
ATOM 716 C C . ILE A 1 86 ? -4.149 -5.693 2.598 1.00 95.81 86 ILE A C 1
ATOM 718 O O . ILE A 1 86 ? -5.058 -5.461 1.810 1.00 95.81 86 ILE A O 1
ATOM 722 N N . SER A 1 87 ? -3.261 -6.671 2.373 1.00 95.38 87 SER A N 1
ATOM 723 C CA . SER A 1 87 ? -3.317 -7.486 1.151 1.00 95.38 87 SER A CA 1
ATOM 724 C C . SER A 1 87 ? -4.581 -8.336 1.035 1.00 95.38 87 SER A C 1
ATOM 726 O O . SER A 1 87 ? -5.034 -8.561 -0.076 1.00 95.38 87 SER A O 1
ATOM 728 N N . GLU A 1 88 ? -5.216 -8.716 2.144 1.00 93.94 88 GLU A N 1
ATOM 729 C CA . GLU A 1 88 ? -6.491 -9.451 2.125 1.00 93.94 88 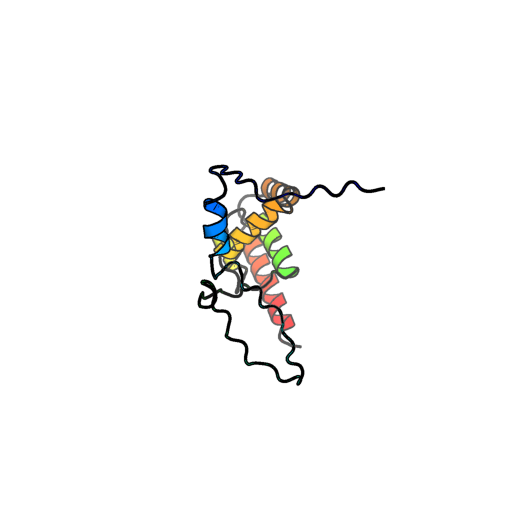GLU A CA 1
ATOM 730 C C . GLU A 1 88 ? -7.691 -8.620 1.640 1.00 93.94 88 GLU A C 1
ATOM 732 O O . GLU A 1 88 ? -8.763 -9.174 1.384 1.00 93.94 88 GLU A O 1
ATOM 737 N N . LEU A 1 89 ? -7.536 -7.296 1.530 1.00 93.12 89 LEU A N 1
ATOM 738 C CA . LEU A 1 89 ? -8.542 -6.414 0.934 1.00 93.12 89 LEU A CA 1
ATOM 739 C C . LEU A 1 89 ? -8.483 -6.416 -0.599 1.00 93.12 89 LEU A C 1
ATOM 741 O O . LEU A 1 89 ? -9.396 -5.898 -1.235 1.00 93.12 89 LEU A O 1
ATOM 745 N N . PHE A 1 90 ? -7.419 -6.968 -1.188 1.00 91.81 90 PHE A N 1
ATOM 746 C CA . PHE A 1 90 ? -7.187 -6.965 -2.627 1.00 91.81 90 PHE A CA 1
ATOM 747 C C . PHE A 1 90 ? -7.032 -8.395 -3.146 1.00 91.81 90 PHE A C 1
ATOM 749 O O . PHE A 1 90 ? -6.065 -9.074 -2.814 1.00 91.81 90 PHE A O 1
ATOM 756 N N . ASP A 1 91 ? -7.891 -8.821 -4.069 1.00 86.06 91 ASP A N 1
ATOM 757 C CA . ASP A 1 91 ? -7.809 -10.185 -4.612 1.00 86.06 91 ASP A CA 1
ATOM 758 C C . ASP A 1 91 ? -6.553 -10.396 -5.487 1.00 86.06 91 ASP A C 1
ATOM 760 O O . ASP A 1 91 ? -5.956 -11.471 -5.506 1.00 86.06 91 ASP A O 1
ATOM 764 N N . ASN A 1 92 ? -6.086 -9.339 -6.166 1.00 88.12 92 ASN A N 1
ATOM 765 C CA . ASN A 1 92 ? -4.986 -9.400 -7.141 1.00 88.12 92 ASN A CA 1
ATOM 766 C C . ASN A 1 92 ? -3.680 -8.723 -6.679 1.00 88.12 92 ASN A C 1
ATOM 768 O O . ASN A 1 92 ? -2.764 -8.521 -7.490 1.00 88.12 92 ASN A O 1
ATOM 772 N N . LYS A 1 93 ? -3.568 -8.321 -5.403 1.00 92.06 93 LYS A N 1
ATOM 773 C CA . LYS A 1 93 ? -2.358 -7.666 -4.874 1.00 92.06 93 LYS A CA 1
ATOM 774 C C . LYS A 1 93 ? -1.774 -8.443 -3.697 1.00 92.06 93 LYS A C 1
ATOM 776 O O . LYS A 1 93 ? -2.317 -8.501 -2.606 1.00 92.06 93 LYS A O 1
ATOM 781 N N . THR A 1 94 ? -0.567 -8.951 -3.890 1.00 93.75 94 THR A N 1
ATOM 782 C CA . THR A 1 94 ? 0.235 -9.593 -2.847 1.00 93.75 94 THR A CA 1
ATOM 783 C C . THR A 1 94 ? 0.781 -8.581 -1.836 1.00 93.75 94 THR A C 1
ATOM 785 O O . THR A 1 94 ? 1.094 -7.436 -2.177 1.00 93.75 94 THR A O 1
ATOM 788 N N . ARG A 1 95 ? 1.065 -9.036 -0.609 1.00 95.50 95 ARG A N 1
ATOM 789 C CA . ARG A 1 95 ? 1.771 -8.266 0.437 1.00 95.50 95 ARG A CA 1
ATOM 790 C C . ARG A 1 95 ? 3.014 -7.518 -0.066 1.00 95.50 95 ARG A C 1
ATOM 792 O O . ARG A 1 95 ? 3.261 -6.376 0.321 1.00 95.50 95 ARG A O 1
ATOM 799 N N . LYS A 1 96 ? 3.817 -8.144 -0.940 1.00 94.69 96 LYS A N 1
ATOM 800 C CA . LYS A 1 96 ? 5.021 -7.516 -1.522 1.00 94.69 96 LYS A CA 1
ATOM 801 C C . LYS A 1 96 ? 4.660 -6.285 -2.360 1.00 94.69 96 LYS A C 1
ATOM 803 O O . LYS A 1 96 ? 5.372 -5.284 -2.298 1.00 94.69 96 LYS A O 1
ATOM 808 N N . GLN A 1 97 ? 3.560 -6.344 -3.109 1.00 94.50 97 GLN A N 1
ATOM 809 C CA . GLN A 1 97 ? 3.062 -5.224 -3.908 1.00 94.50 97 GLN A CA 1
ATOM 810 C C . GLN A 1 97 ? 2.494 -4.112 -3.025 1.00 94.50 97 GLN A C 1
ATOM 812 O O . GLN A 1 97 ? 2.786 -2.950 -3.296 1.00 94.50 97 GLN A O 1
ATOM 817 N N . ILE A 1 98 ? 1.778 -4.450 -1.947 1.00 96.81 98 ILE A N 1
ATOM 818 C CA . ILE A 1 98 ? 1.298 -3.468 -0.960 1.00 96.81 98 ILE A CA 1
ATOM 819 C C . ILE A 1 98 ? 2.478 -2.714 -0.333 1.00 96.81 98 ILE A C 1
ATOM 821 O O . ILE A 1 98 ? 2.518 -1.485 -0.352 1.00 96.81 98 ILE A O 1
ATOM 825 N N . LYS A 1 99 ? 3.512 -3.432 0.124 1.00 96.62 99 LYS A N 1
ATOM 826 C CA . LYS A 1 99 ? 4.729 -2.810 0.670 1.00 96.62 99 LYS A CA 1
ATOM 827 C C . LYS A 1 99 ? 5.446 -1.931 -0.361 1.00 96.62 99 LYS A C 1
ATOM 829 O O . LYS A 1 99 ? 5.930 -0.851 -0.033 1.00 96.62 99 LYS A O 1
ATOM 834 N N . ALA A 1 100 ? 5.541 -2.385 -1.612 1.00 95.81 100 ALA A N 1
ATOM 835 C CA . ALA A 1 100 ? 6.150 -1.600 -2.684 1.00 95.81 100 ALA A CA 1
ATOM 836 C C . ALA A 1 100 ? 5.346 -0.327 -2.999 1.00 95.81 100 ALA A C 1
ATOM 838 O O . ALA A 1 100 ? 5.940 0.713 -3.289 1.00 95.81 100 ALA A O 1
ATOM 839 N N . LYS A 1 101 ? 4.013 -0.399 -2.918 1.00 96.19 101 LYS A N 1
ATOM 840 C CA . LYS A 1 101 ? 3.117 0.750 -3.055 1.00 96.19 101 LYS A CA 1
ATOM 841 C C . LYS A 1 101 ? 3.332 1.746 -1.921 1.00 96.19 101 LYS A C 1
ATOM 843 O O . LYS A 1 101 ? 3.597 2.901 -2.228 1.00 96.19 101 LYS A O 1
ATOM 848 N N . TYR A 1 102 ? 3.353 1.292 -0.666 1.00 97.44 102 TYR A N 1
ATOM 849 C CA . TYR A 1 102 ? 3.679 2.138 0.487 1.00 97.44 102 TYR A CA 1
ATOM 850 C C . TYR A 1 102 ? 4.997 2.894 0.280 1.00 97.44 102 TYR A C 1
ATOM 852 O O . TYR A 1 102 ? 5.005 4.117 0.303 1.00 97.44 102 TYR A O 1
ATOM 860 N N . LYS A 1 103 ? 6.092 2.192 -0.048 1.00 97.06 103 LYS A N 1
ATOM 861 C CA . LYS A 1 103 ? 7.404 2.828 -0.279 1.00 97.06 103 LYS A CA 1
ATOM 862 C C . LYS A 1 103 ? 7.385 3.874 -1.395 1.00 97.06 103 LYS A C 1
ATOM 864 O O . LYS A 1 103 ? 8.104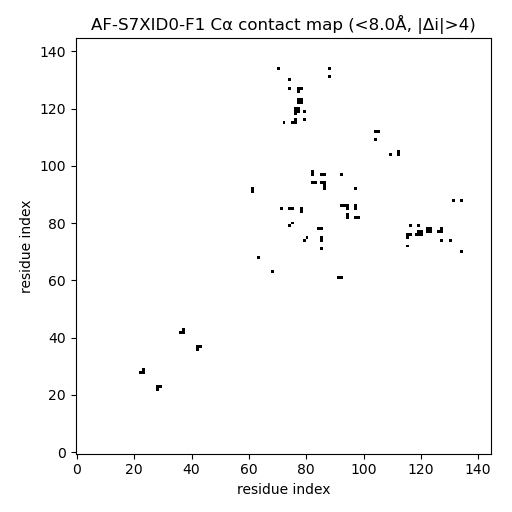 4.868 -1.339 1.00 97.06 103 LYS A O 1
ATOM 869 N N . ARG A 1 104 ? 6.603 3.632 -2.451 1.00 96.81 104 ARG A N 1
ATOM 870 C CA . ARG A 1 104 ? 6.447 4.591 -3.548 1.00 96.81 104 ARG A CA 1
ATOM 871 C C . ARG A 1 104 ? 5.691 5.833 -3.088 1.00 96.81 104 ARG A C 1
ATOM 873 O O . ARG A 1 104 ? 6.115 6.933 -3.420 1.00 96.81 104 ARG A O 1
ATOM 880 N N . GLU A 1 105 ? 4.603 5.660 -2.346 1.00 96.75 105 GLU A N 1
ATOM 881 C CA . GLU A 1 105 ? 3.818 6.780 -1.819 1.00 96.75 105 GLU A CA 1
ATOM 882 C C . GLU A 1 105 ? 4.568 7.555 -0.736 1.00 96.75 105 GLU A C 1
ATOM 884 O O . GLU A 1 105 ? 4.474 8.771 -0.702 1.00 96.75 105 GLU A O 1
ATOM 889 N N . GLU A 1 106 ? 5.379 6.896 0.083 1.00 96.75 106 GLU A N 1
ATOM 890 C CA . GLU A 1 106 ? 6.259 7.549 1.056 1.00 96.75 106 GLU A CA 1
ATOM 891 C C . GLU A 1 106 ? 7.284 8.458 0.365 1.00 96.75 106 GLU A C 1
ATOM 893 O O . GLU A 1 106 ? 7.512 9.582 0.801 1.00 96.75 106 GLU A O 1
ATOM 898 N N . LYS A 1 107 ? 7.843 8.017 -0.771 1.00 97.44 107 LYS A N 1
ATOM 899 C CA . LYS A 1 107 ? 8.759 8.834 -1.576 1.00 97.44 107 LYS A CA 1
ATOM 900 C C . LYS A 1 107 ? 8.049 9.971 -2.316 1.00 97.44 107 LYS A C 1
ATOM 902 O O . LYS A 1 107 ? 8.584 11.070 -2.401 1.00 97.44 107 LYS A O 1
ATOM 907 N N . ASN A 1 108 ? 6.890 9.691 -2.907 1.00 96.75 108 ASN A N 1
ATOM 908 C CA . ASN A 1 108 ? 6.203 10.634 -3.790 1.00 96.75 108 ASN A CA 1
ATOM 909 C C . ASN A 1 108 ? 5.330 11.639 -3.022 1.00 96.75 108 ASN A C 1
ATOM 911 O O . ASN A 1 108 ? 5.219 12.786 -3.436 1.00 96.75 108 ASN A O 1
ATOM 915 N N . ASN A 1 109 ? 4.705 11.203 -1.928 1.00 95.69 109 ASN A N 1
ATOM 916 C CA . ASN A 1 109 ? 3.701 11.930 -1.152 1.00 95.69 109 ASN A CA 1
ATOM 917 C C . ASN A 1 109 ? 3.956 11.793 0.369 1.00 95.69 109 ASN A C 1
ATOM 919 O O . ASN A 1 109 ? 3.064 11.349 1.106 1.00 95.69 109 ASN A O 1
ATOM 923 N N . PRO A 1 110 ? 5.142 12.187 0.876 1.00 96.50 110 PRO A N 1
ATOM 924 C CA . PRO A 1 110 ? 5.521 11.973 2.277 1.00 96.50 110 PRO A CA 1
ATOM 925 C C . PRO A 1 110 ? 4.554 12.638 3.266 1.00 96.50 110 PRO A C 1
ATOM 927 O O . PRO A 1 110 ? 4.225 12.057 4.296 1.00 96.50 110 PRO A O 1
ATOM 930 N N . GLN A 1 111 ? 4.029 13.820 2.924 1.00 96.88 111 GLN A N 1
ATOM 931 C CA . GLN A 1 111 ? 3.066 14.562 3.748 1.00 96.88 111 GLN A CA 1
ATOM 932 C C . GLN A 1 111 ? 1.771 13.772 3.982 1.00 96.88 111 GLN A C 1
ATOM 934 O O . GLN A 1 111 ? 1.249 13.729 5.095 1.00 96.88 111 GLN A O 1
ATOM 939 N N . LYS A 1 112 ? 1.267 13.097 2.940 1.00 95.56 112 LYS A N 1
ATOM 940 C CA . LYS A 1 112 ? 0.034 12.308 3.027 1.00 95.56 112 LYS A CA 1
ATOM 941 C C . LYS A 1 112 ? 0.232 11.077 3.906 1.00 95.56 112 LYS A C 1
ATOM 943 O O . LYS A 1 112 ? -0.604 10.806 4.760 1.00 95.56 112 LYS A O 1
ATOM 948 N N . ILE A 1 113 ? 1.348 10.368 3.724 1.00 96.56 113 ILE A N 1
ATOM 949 C CA . ILE A 1 113 ? 1.691 9.212 4.560 1.00 96.56 113 ILE A CA 1
ATOM 950 C C . ILE A 1 113 ? 1.869 9.643 6.015 1.00 96.56 113 ILE A C 1
ATOM 952 O O . ILE A 1 113 ? 1.250 9.047 6.887 1.00 96.56 113 ILE A O 1
ATOM 956 N N . SER A 1 114 ? 2.620 10.715 6.273 1.00 95.94 114 SER A N 1
ATOM 957 C CA . SER A 1 114 ? 2.810 11.257 7.623 1.00 95.94 114 SER A CA 1
ATOM 958 C C . SER A 1 114 ? 1.480 11.627 8.293 1.00 95.94 114 SER A C 1
ATOM 960 O O . SER A 1 114 ? 1.233 11.237 9.432 1.00 95.94 114 SER A O 1
ATOM 962 N N . SER A 1 115 ? 0.573 12.291 7.565 1.00 96.19 115 SER A N 1
ATOM 963 C CA . SER A 1 115 ? -0.764 12.630 8.074 1.00 96.19 115 SER A CA 1
ATOM 964 C C . SER A 1 115 ? -1.610 11.403 8.411 1.00 96.19 115 SE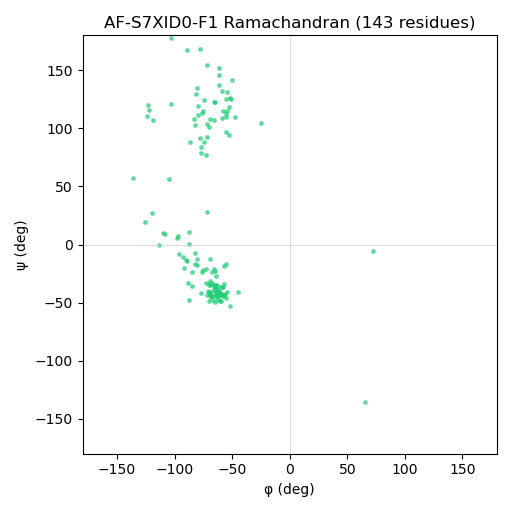R A C 1
ATOM 966 O O . SER A 1 115 ? -2.384 11.443 9.362 1.00 96.19 115 SER A O 1
ATOM 968 N N . ILE A 1 116 ? -1.489 10.322 7.640 1.00 95.06 116 ILE A N 1
ATOM 969 C CA . ILE A 1 116 ? -2.180 9.068 7.945 1.00 95.06 116 ILE A CA 1
ATOM 970 C C . ILE A 1 116 ? -1.553 8.428 9.181 1.00 95.06 116 ILE A C 1
ATOM 972 O O . ILE A 1 116 ? -2.277 8.098 10.113 1.00 95.06 116 ILE A O 1
ATOM 976 N N . MET A 1 117 ? -0.221 8.323 9.228 1.00 92.94 117 MET A N 1
ATOM 977 C CA . MET A 1 117 ? 0.504 7.717 10.348 1.00 92.94 117 MET A CA 1
ATOM 978 C C . MET A 1 117 ? 0.211 8.412 11.681 1.00 92.94 117 MET A C 1
ATOM 980 O O . MET A 1 117 ? 0.080 7.738 12.697 1.00 92.94 117 MET A O 1
ATOM 984 N N . SER A 1 118 ? 0.049 9.739 11.688 1.00 93.50 118 SER A N 1
ATOM 985 C CA . SER A 1 118 ? -0.296 10.486 12.904 1.00 93.50 118 SER A CA 1
ATOM 986 C C . SER A 1 118 ? -1.741 10.284 13.369 1.00 93.50 118 SER A C 1
ATOM 988 O O . SER A 1 118 ? -2.042 10.508 14.539 1.00 93.50 118 SER A O 1
ATOM 990 N N . LYS A 1 119 ? -2.639 9.859 12.474 1.00 90.62 119 LYS A N 1
ATOM 991 C CA . LYS A 1 119 ? -4.057 9.602 12.769 1.00 90.62 119 LYS A CA 1
ATOM 992 C C . LYS A 1 119 ? -4.348 8.156 13.148 1.00 90.62 119 LYS A C 1
ATOM 994 O O . LYS A 1 119 ? -5.475 7.886 13.566 1.00 90.62 119 LYS A O 1
ATOM 999 N N . ILE A 1 120 ? -3.388 7.242 12.976 1.00 87.31 120 ILE A N 1
ATOM 1000 C CA . ILE A 1 120 ? -3.585 5.821 13.274 1.00 87.31 120 ILE A CA 1
ATOM 1001 C C . ILE A 1 120 ? -4.052 5.678 14.723 1.00 87.31 120 ILE A C 1
ATOM 1003 O O . ILE A 1 120 ? -3.409 6.151 15.660 1.00 87.31 120 ILE A O 1
ATOM 1007 N N . LYS A 1 121 ? -5.192 5.008 14.885 1.00 82.12 121 LYS A N 1
ATOM 1008 C CA . LYS A 1 121 ? -5.734 4.599 16.182 1.00 82.12 121 LYS A CA 1
ATOM 1009 C C . LYS A 1 121 ? -5.480 3.108 16.382 1.00 82.12 121 LYS A C 1
ATOM 1011 O O . LYS A 1 121 ? -4.960 2.429 15.499 1.00 82.12 121 LYS A O 1
ATOM 1016 N N . SER A 1 122 ? -5.868 2.589 17.542 1.00 87.69 122 SER A N 1
ATOM 1017 C CA . SER A 1 122 ? -5.964 1.144 17.750 1.00 87.69 122 SER A CA 1
ATOM 1018 C C . SER A 1 122 ? -6.773 0.488 16.627 1.00 87.69 122 SER A C 1
ATOM 1020 O O . SER A 1 122 ? -7.777 1.050 16.178 1.00 87.69 122 SER A O 1
ATOM 1022 N N . PHE A 1 123 ? -6.340 -0.697 16.203 1.00 90.38 123 PHE A N 1
ATOM 1023 C CA . PHE A 1 123 ? -6.997 -1.456 15.145 1.00 90.38 123 PHE A CA 1
ATOM 1024 C C . PHE A 1 123 ? -8.485 -1.684 15.455 1.00 90.38 123 PHE A C 1
ATOM 1026 O O . PHE A 1 123 ? -8.840 -2.114 16.552 1.00 90.38 123 PHE A O 1
ATOM 1033 N N . ASP A 1 124 ? -9.340 -1.403 14.471 1.00 91.38 124 ASP A N 1
ATOM 1034 C CA . ASP A 1 124 ? -10.793 -1.535 14.561 1.00 91.38 124 ASP A CA 1
ATOM 1035 C C . ASP A 1 124 ? -11.282 -2.557 13.525 1.00 91.38 124 ASP A C 1
ATOM 1037 O O . ASP A 1 124 ? -11.285 -2.307 12.312 1.00 91.38 124 ASP A O 1
ATOM 1041 N N . ALA A 1 125 ? -11.682 -3.728 14.023 1.00 93.31 125 ALA A N 1
ATOM 1042 C CA . ALA A 1 125 ? -12.113 -4.847 13.197 1.00 93.31 125 ALA A CA 1
ATOM 1043 C C . ALA A 1 125 ? -13.431 -4.564 12.455 1.00 93.31 125 ALA A C 1
ATOM 1045 O O . ALA A 1 125 ? -13.607 -5.015 11.321 1.00 93.31 125 ALA A O 1
ATOM 1046 N N . GLU A 1 126 ? -14.349 -3.797 13.048 1.00 94.06 126 GLU A N 1
ATOM 1047 C CA . GLU A 1 126 ? -15.644 -3.483 12.434 1.00 94.06 126 GLU A CA 1
ATOM 1048 C C . GLU A 1 126 ? -15.462 -2.568 11.225 1.00 94.06 126 GLU A C 1
ATOM 1050 O O . GLU A 1 126 ? -16.021 -2.819 10.148 1.00 94.06 126 GLU A O 1
ATOM 1055 N N . LYS A 1 127 ? -14.605 -1.547 11.363 1.00 92.81 127 LYS A N 1
ATOM 1056 C CA . LYS A 1 127 ? -14.235 -0.670 10.244 1.00 92.81 127 LYS A CA 1
ATOM 1057 C C . LYS A 1 127 ? -13.555 -1.444 9.121 1.00 92.81 127 LYS A C 1
ATOM 1059 O O . LYS A 1 127 ? -13.892 -1.240 7.954 1.00 92.81 127 LYS A O 1
ATOM 1064 N N . TYR A 1 128 ? -12.632 -2.345 9.458 1.00 94.81 128 TYR A N 1
ATOM 1065 C CA . TYR A 1 128 ? -11.947 -3.179 8.470 1.00 94.81 128 TYR A CA 1
ATOM 1066 C C . TYR A 1 128 ? -12.929 -4.060 7.683 1.00 94.81 128 TYR A C 1
ATOM 1068 O O . TYR A 1 128 ? -12.913 -4.070 6.450 1.00 94.81 128 TYR A O 1
ATOM 1076 N N . ASN A 1 129 ? -13.833 -4.752 8.379 1.00 94.44 129 ASN A N 1
ATOM 1077 C CA . ASN A 1 129 ? -14.829 -5.614 7.744 1.00 94.44 129 ASN A CA 1
ATOM 1078 C C . ASN A 1 129 ? -15.799 -4.814 6.865 1.00 94.44 129 ASN A C 1
ATOM 1080 O O . ASN A 1 129 ? -16.098 -5.222 5.741 1.00 94.44 129 ASN A O 1
ATOM 1084 N N . SER A 1 130 ? -16.222 -3.636 7.327 1.00 93.19 130 SER A N 1
ATOM 1085 C CA . SER A 1 130 ? -17.059 -2.719 6.547 1.00 93.19 130 SER A CA 1
ATOM 1086 C C . SER A 1 130 ? -16.368 -2.281 5.251 1.00 93.19 130 SER A C 1
ATOM 1088 O O . SER A 1 130 ? -16.980 -2.276 4.179 1.00 93.19 130 SER A O 1
ATOM 1090 N N . LEU A 1 131 ? -15.068 -1.972 5.324 1.00 91.88 131 LEU A N 1
ATOM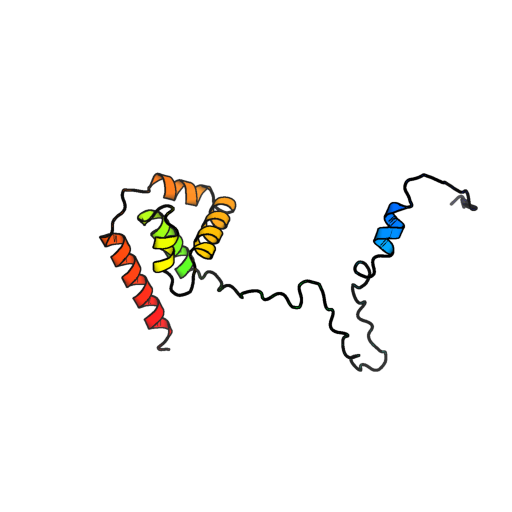 1091 C CA . LEU A 1 131 ? -14.255 -1.629 4.160 1.00 91.88 131 LEU A CA 1
ATOM 1092 C C . LEU A 1 131 ? -14.164 -2.808 3.180 1.00 91.88 131 LEU A C 1
ATOM 1094 O O . LEU A 1 131 ? -14.391 -2.635 1.983 1.00 91.88 131 LEU A O 1
ATOM 1098 N N . LYS A 1 132 ? -13.918 -4.021 3.685 1.00 92.12 132 LYS A N 1
ATOM 1099 C CA . LYS A 1 132 ? -13.836 -5.250 2.880 1.00 92.12 132 LYS A CA 1
ATOM 1100 C C . LYS A 1 132 ? -15.125 -5.520 2.098 1.00 92.12 132 LYS A C 1
ATOM 1102 O O . LYS A 1 132 ? -15.074 -5.835 0.910 1.00 92.12 132 LYS A O 1
ATOM 1107 N N . VAL A 1 133 ? -16.285 -5.350 2.736 1.00 90.69 133 VAL A N 1
ATOM 1108 C CA . VAL A 1 133 ? -17.598 -5.532 2.093 1.00 90.69 133 VAL A CA 1
ATOM 1109 C C . VAL A 1 133 ? -17.849 -4.469 1.020 1.00 90.69 133 VAL A C 1
ATOM 1111 O O . VAL A 1 133 ? -18.281 -4.802 -0.087 1.00 90.69 133 VAL A O 1
ATOM 1114 N N . LYS A 1 134 ? -17.544 -3.197 1.312 1.00 87.12 134 LYS A N 1
ATOM 1115 C CA . LYS A 1 134 ? -17.741 -2.077 0.377 1.00 87.12 134 LYS A CA 1
ATOM 1116 C C . LYS A 1 134 ? -17.015 -2.299 -0.953 1.00 87.12 134 LYS A C 1
ATOM 1118 O O . LYS A 1 134 ? -17.584 -2.045 -2.016 1.00 87.12 134 LYS A O 1
ATOM 1123 N N . TYR A 1 135 ? -15.783 -2.799 -0.904 1.00 82.62 135 TYR A N 1
ATOM 1124 C CA . TYR A 1 135 ? -14.981 -2.982 -2.111 1.00 82.62 135 TYR A CA 1
ATOM 1125 C C . TYR A 1 135 ? -15.388 -4.208 -2.924 1.00 82.62 135 TYR A C 1
ATOM 1127 O O . TYR A 1 135 ? -15.585 -4.069 -4.129 1.00 82.62 135 TYR A O 1
ATOM 1135 N N . LYS A 1 136 ? -15.684 -5.347 -2.281 1.00 81.88 136 LYS A N 1
ATOM 1136 C CA . LYS A 1 136 ? -16.217 -6.526 -2.990 1.00 81.88 136 LYS A CA 1
ATOM 1137 C C . LYS A 1 136 ? -17.512 -6.236 -3.756 1.00 81.88 136 LYS A C 1
ATOM 1139 O O . LYS A 1 136 ? -17.743 -6.792 -4.825 1.00 81.88 136 LYS A O 1
ATOM 1144 N N . LYS A 1 137 ? -18.360 -5.342 -3.234 1.00 71.75 137 LYS A N 1
ATOM 1145 C CA . LYS A 1 137 ? -19.594 -4.923 -3.916 1.00 71.75 137 LYS A CA 1
ATOM 1146 C C . LYS A 1 137 ? -19.323 -4.106 -5.186 1.00 71.75 137 LYS A C 1
ATOM 1148 O O . LYS A 1 137 ? -20.074 -4.224 -6.149 1.00 71.75 137 LYS A O 1
ATOM 1153 N N . THR A 1 138 ? -18.271 -3.289 -5.186 1.00 67.44 138 THR A 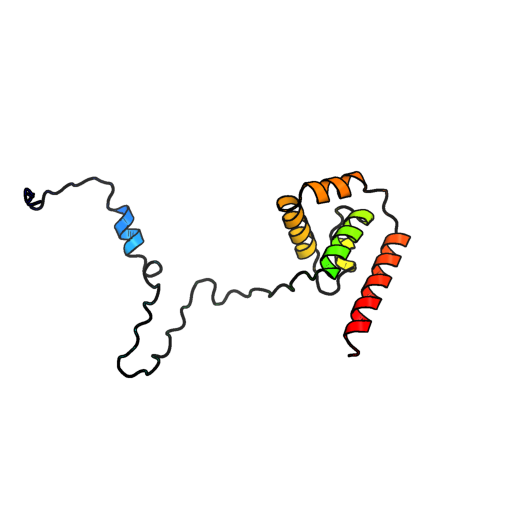N 1
ATOM 1154 C CA . THR A 1 138 ? -17.935 -2.398 -6.309 1.00 67.44 138 THR A CA 1
ATOM 1155 C C . THR A 1 138 ? -17.465 -3.190 -7.529 1.00 67.44 138 THR A C 1
ATOM 1157 O O . THR A 1 138 ? -17.908 -2.913 -8.641 1.00 67.44 138 THR A O 1
ATOM 1160 N N . ASP A 1 139 ? -16.654 -4.228 -7.318 1.00 63.59 139 ASP A N 1
ATOM 1161 C CA . ASP A 1 139 ? -16.130 -5.056 -8.412 1.00 63.59 139 ASP A CA 1
ATOM 1162 C C . ASP A 1 139 ? -17.219 -5.930 -9.060 1.00 63.59 139 ASP A C 1
ATOM 1164 O O . ASP A 1 139 ? -17.247 -6.087 -10.279 1.00 63.59 139 ASP A O 1
ATOM 1168 N N . ASN A 1 140 ? -18.192 -6.418 -8.281 1.00 59.16 140 ASN A N 1
ATOM 1169 C CA . ASN A 1 140 ? -19.320 -7.189 -8.820 1.00 59.16 140 ASN A CA 1
ATOM 1170 C C . ASN A 1 140 ? -20.271 -6.358 -9.701 1.00 59.16 140 ASN A C 1
ATOM 1172 O O . ASN A 1 140 ? -20.946 -6.921 -10.557 1.00 59.16 140 ASN A O 1
ATOM 1176 N N . SER A 1 141 ? -20.325 -5.032 -9.529 1.00 57.97 141 SER A N 1
ATOM 1177 C CA . SER A 1 141 ? -21.188 -4.161 -10.342 1.00 57.97 141 SER A CA 1
ATOM 1178 C C . SER A 1 141 ? -20.596 -3.815 -11.712 1.00 57.97 141 SER A C 1
ATOM 1180 O O . SER A 1 141 ? -21.336 -3.364 -12.582 1.00 57.97 141 SER A O 1
ATOM 1182 N N . LEU A 1 142 ? -19.285 -3.991 -11.905 1.00 54.03 142 LEU A N 1
ATOM 1183 C CA . LEU A 1 142 ? -18.586 -3.674 -13.158 1.00 54.03 142 LEU A CA 1
ATOM 1184 C C . LEU A 1 142 ? -18.538 -4.854 -14.139 1.00 54.03 142 LEU A C 1
ATOM 1186 O O . LEU A 1 142 ? -18.228 -4.648 -15.304 1.00 54.03 142 LEU A O 1
ATOM 1190 N N . ASN A 1 143 ? -18.867 -6.066 -13.684 1.00 52.75 143 ASN A N 1
ATOM 1191 C CA . ASN A 1 143 ? -18.849 -7.284 -14.502 1.00 52.75 143 ASN A CA 1
ATOM 1192 C C . ASN A 1 143 ? -20.229 -7.663 -15.078 1.00 52.75 143 ASN A C 1
ATOM 1194 O O . ASN A 1 143 ? -20.366 -8.748 -15.634 1.00 52.75 143 ASN A O 1
ATOM 1198 N N . ASN A 1 144 ? -21.249 -6.811 -14.914 1.00 43.56 144 ASN A N 1
ATOM 1199 C CA . ASN A 1 144 ? -22.620 -7.068 -15.379 1.00 43.56 144 ASN A CA 1
ATOM 1200 C C . ASN A 1 144 ? -23.129 -6.023 -16.398 1.00 43.56 144 ASN A C 1
ATOM 1202 O O . ASN A 1 144 ? -24.330 -5.771 -16.482 1.00 43.56 144 ASN A O 1
ATOM 1206 N N . LEU A 1 145 ? -22.200 -5.409 -17.137 1.00 38.06 145 LEU A N 1
ATOM 1207 C CA . LEU A 1 145 ? -22.396 -4.539 -18.305 1.00 38.06 145 LEU A CA 1
ATOM 1208 C C . LEU A 1 145 ? -21.432 -4.991 -19.406 1.00 38.06 145 LEU A C 1
ATOM 1210 O O . LEU A 1 145 ? -21.799 -4.836 -20.590 1.00 38.06 145 LEU A O 1
#

Secondary structure (DSSP, 8-state):
--------------TTSHHHHHHHT-TTTS--------TT-----------TTTT-----PPPPPHHHHHHHHHHHHHHTT-HHHHHTT-TT--HHHHHHHHHHHHHH-HHHHHHHHHH--S--HHHHHHHHHHHHHHHHHHS--

Mean predicted aligned error: 15.71 Å

InterPro domains:
  IPR001005 SANT/Myb domain [SM00717] (60-108)
  IPR001005 SANT/Myb domain [cd00167] (63-104)
  IPR009057 Homedomain-like superfamily [SSF46689] (62-111)
  IPR039467 Transcription factor TFIIIB component B'', Myb domain [PF15963] (54-139)

pLDDT: mean 75.72, std 20.8, range [34.19, 97.44]

Foldseek 3Di:
DDDDDDPDDDDPPDVPPPVVVVVVPPPVVPPPPPPDQDPVRDDDDDPPPDDPCPPPDDDPQDDQDPVNVVLLLLCCLQPPPPLCLSCVLPPRDDSVNSVVVVVVCCVVPVVSNVVSNVNRDPHDPVSSVVSSVVSVVVVVVVVPD

Organism: Spraguea lophii (strain 42_110) (NCBI:txid1358809)

Nearest PDB structures (foldseek):
  5n9g-assembly1_C  TM=7.593E-01  e=8.462E-05  Homo sapiens
  8iue-assembly1_W  TM=7.064E-01  e=4.724E-04  Homo sapiens
  6f42-assembly1_W  TM=5.562E-01  e=1.943E-02  Saccharomyces cerevisiae S288C
  6cnb-assembly1_S  TM=4.507E-01  e=5.131E-03  Saccharomyces cerevisiae S288C
  4czz-assembly1_B  TM=7.764E-01  e=1.026E-01  Homo sapiens

Radius of gyration: 28.71 Å; Cα contacts (8 Å, |Δi|>4): 53; chains: 1; bounding box: 75×49×70 Å

Sequence (145 aa):
MTIKIKYKNLLLSTPMDLNLSHYLKNSNFSKRIKKKKSEDGERLLDEEIITSHTFRKRAKFPRWTITENELFFNALEICGLEFTLISELFDNKTRKQIKAKYKREEKNNPQKISSIMSKIKSFDAEKYNSLKVKYKKTDNSLNNL

Solvent-accessible surface area (backbone atoms only — not comparable to full-atom values): 9457 Å² total; per-residue (Å²): 135,87,81,83,78,79,84,66,93,70,90,76,84,61,99,77,60,72,72,54,55,59,58,72,65,34,75,84,71,71,66,75,73,72,85,74,78,53,96,82,72,63,79,73,82,74,78,77,83,77,53,96,63,66,85,52,88,71,84,83,72,80,78,83,48,72,69,57,51,53,47,51,53,58,40,38,40,45,58,50,88,44,36,64,68,51,20,77,68,36,96,88,42,53,40,69,53,47,48,52,48,49,57,50,42,46,72,75,40,45,68,60,49,52,56,39,65,74,61,48,59,81,75,47,69,68,62,51,51,53,52,47,53,57,52,60,54,56,59,62,64,69,76,78,121